Protein AF-A0A9P9QZH4-F1 (afdb_monomer_lite)

Radius of gyration: 10.64 Å; chains: 1; bounding box: 24×17×28 Å

Foldseek 3Di:
DDKWWAAWKWWAQPVVRDTPDTGHHPDIHPDIDDDDRDPRTDIDDDGTD

pLDDT: mean 94.13, std 3.98, range [76.06, 97.94]

Secondary structure (DSSP, 8-state):
-EEE-EEEEEEEETTTTEEEEEEE-SS--SS-EEE---TT-EEEEEEE-

Sequence (49 aa):
TIWFKGLYLSIYNQQTEDYKTHIVNETPTTESESYTVPAGYSVYVRAAT

Structure (mmCIF, N/CA/C/O backbone):
data_AF-A0A9P9QZH4-F1
#
_entry.id   AF-A0A9P9QZH4-F1
#
loop_
_atom_site.group_PDB
_atom_site.id
_atom_site.type_symbol
_atom_site.label_atom_id
_atom_site.label_alt_id
_atom_site.label_comp_id
_atom_site.label_asym_id
_atom_site.label_entity_id
_atom_site.label_seq_id
_atom_site.pdbx_PDB_ins_code
_atom_site.Cartn_x
_atom_site.Cartn_y
_atom_site.Cartn_z
_atom_site.occupancy
_atom_site.B_iso_or_equiv
_atom_site.auth_seq_id
_atom_site.auth_comp_id
_atom_site.auth_asym_id
_atom_site.auth_atom_id
_atom_site.pdbx_PDB_model_num
ATOM 1 N N . THR A 1 1 ? -6.781 -8.643 -1.513 1.00 93.50 1 THR A N 1
ATOM 2 C CA . THR A 1 1 ? -5.394 -8.612 -2.018 1.00 93.50 1 THR A CA 1
ATOM 3 C C . THR A 1 1 ? -5.347 -7.774 -3.267 1.00 93.50 1 THR A C 1
ATOM 5 O O . THR A 1 1 ? -6.305 -7.821 -4.029 1.00 93.50 1 THR A O 1
ATOM 8 N N . ILE A 1 2 ? -4.274 -7.017 -3.462 1.00 94.62 2 ILE A N 1
ATOM 9 C CA . ILE A 1 2 ? -3.999 -6.249 -4.681 1.00 94.62 2 ILE A CA 1
ATOM 10 C C . ILE A 1 2 ? -2.610 -6.607 -5.199 1.00 94.62 2 ILE A C 1
ATOM 12 O O . ILE A 1 2 ? -1.767 -7.029 -4.413 1.00 94.62 2 ILE A O 1
ATOM 16 N N . TRP A 1 3 ? -2.379 -6.402 -6.488 1.00 95.31 3 TRP A N 1
ATOM 17 C CA . TRP A 1 3 ? -1.045 -6.403 -7.077 1.00 95.31 3 TRP A CA 1
ATOM 18 C C . TRP A 1 3 ? -0.660 -4.959 -7.356 1.00 95.31 3 TRP A C 1
ATOM 20 O O . TRP A 1 3 ? -1.469 -4.209 -7.901 1.00 95.31 3 TRP A O 1
ATOM 30 N N . PHE A 1 4 ? 0.530 -4.550 -6.935 1.00 95.00 4 PHE A N 1
ATOM 31 C CA . PHE A 1 4 ? 0.969 -3.170 -7.057 1.00 95.00 4 PHE A CA 1
ATOM 32 C C . PHE A 1 4 ? 2.378 -3.099 -7.625 1.00 95.00 4 PHE A C 1
ATOM 34 O O . PHE A 1 4 ? 3.279 -3.826 -7.208 1.00 95.00 4 PHE A O 1
ATOM 41 N N . LYS A 1 5 ? 2.535 -2.182 -8.576 1.00 95.00 5 LYS A N 1
ATOM 42 C CA . LYS A 1 5 ? 3.804 -1.721 -9.111 1.00 95.00 5 LYS A CA 1
ATOM 43 C C . LYS A 1 5 ? 3.719 -0.208 -9.298 1.00 95.00 5 LYS A C 1
ATOM 45 O O . LYS A 1 5 ? 2.824 0.264 -9.999 1.00 95.00 5 LYS A O 1
ATOM 50 N N . GLY A 1 6 ? 4.607 0.571 -8.687 1.00 94.00 6 GLY A N 1
ATOM 51 C CA . GLY A 1 6 ? 4.506 2.031 -8.769 1.00 94.00 6 GLY A CA 1
ATOM 52 C C . GLY A 1 6 ? 5.298 2.805 -7.727 1.00 94.00 6 GLY A C 1
ATOM 53 O O . GLY A 1 6 ? 6.226 2.283 -7.113 1.00 94.00 6 GLY A O 1
ATOM 54 N N . LEU A 1 7 ? 4.924 4.075 -7.554 1.00 95.19 7 LEU A N 1
ATOM 55 C CA . LEU A 1 7 ? 5.580 5.001 -6.623 1.00 95.19 7 LEU A CA 1
ATOM 56 C C . LEU A 1 7 ? 4.954 5.010 -5.231 1.00 95.19 7 LEU A C 1
ATOM 58 O O . LEU A 1 7 ? 5.673 5.076 -4.238 1.00 95.19 7 LEU A O 1
ATOM 62 N N . TYR A 1 8 ? 3.624 4.976 -5.150 1.00 96.12 8 TYR A N 1
ATOM 63 C CA . TYR A 1 8 ? 2.923 5.131 -3.882 1.00 96.12 8 TYR A CA 1
ATOM 64 C C . TYR A 1 8 ? 1.809 4.107 -3.706 1.00 96.12 8 TYR A C 1
ATOM 66 O O . TYR A 1 8 ? 0.892 4.029 -4.532 1.00 96.12 8 TYR A O 1
ATOM 74 N N . LEU A 1 9 ? 1.864 3.403 -2.578 1.00 96.69 9 LEU A N 1
ATOM 75 C CA . LEU A 1 9 ? 0.803 2.540 -2.080 1.00 96.69 9 LEU A CA 1
ATOM 76 C C . LEU A 1 9 ? 0.613 2.795 -0.587 1.00 96.69 9 LEU A C 1
ATOM 78 O O . LEU A 1 9 ? 1.548 2.658 0.194 1.00 96.69 9 LEU A O 1
ATOM 82 N N . SER A 1 10 ? -0.614 3.077 -0.172 1.00 97.50 10 SER A N 1
ATOM 83 C CA . SER A 1 10 ? -0.998 3.098 1.235 1.00 97.50 10 SER A CA 1
ATOM 84 C C . SER A 1 10 ? -2.223 2.222 1.456 1.00 97.50 10 SER A C 1
ATOM 86 O O . SER A 1 10 ? -3.238 2.381 0.783 1.00 97.50 10 SER A O 1
ATOM 88 N N . ILE A 1 11 ? -2.115 1.279 2.390 1.00 97.94 11 ILE A N 1
ATOM 89 C CA . ILE A 1 11 ? -3.218 0.460 2.894 1.00 97.94 11 ILE A CA 1
ATOM 90 C C . ILE A 1 11 ? -3.460 0.915 4.330 1.00 97.94 11 ILE A C 1
ATOM 92 O O . ILE A 1 11 ? -2.679 0.587 5.228 1.00 97.94 11 ILE A O 1
ATOM 96 N N . TYR A 1 12 ? -4.520 1.690 4.529 1.00 97.94 12 TYR A N 1
ATOM 97 C CA . TYR A 1 12 ? -4.737 2.485 5.735 1.00 97.94 12 TYR A CA 1
ATOM 98 C C . TYR A 1 12 ? -6.167 2.349 6.258 1.00 97.94 12 TYR A C 1
ATOM 100 O O . TYR A 1 12 ? -7.128 2.392 5.489 1.00 97.94 12 TYR A O 1
ATOM 108 N N . ASN A 1 13 ? -6.314 2.205 7.572 1.00 97.62 13 ASN A N 1
ATOM 109 C CA . ASN A 1 13 ? -7.599 2.237 8.256 1.00 97.62 13 ASN A CA 1
ATOM 110 C C . ASN A 1 13 ? -7.784 3.601 8.922 1.00 97.62 13 ASN A C 1
ATOM 112 O O . ASN A 1 13 ? -7.119 3.919 9.904 1.00 97.62 13 ASN A O 1
ATOM 116 N N . GLN A 1 14 ? -8.727 4.387 8.404 1.00 95.00 14 GLN A N 1
ATOM 117 C CA . GLN A 1 14 ? -9.007 5.738 8.890 1.00 95.00 14 GLN A CA 1
ATOM 118 C C . GLN A 1 14 ? -9.666 5.772 10.275 1.00 95.00 14 GLN A C 1
ATOM 120 O O . GLN A 1 14 ? -9.554 6.771 10.972 1.00 95.00 14 GLN A O 1
ATOM 125 N N . GLN A 1 15 ? -10.350 4.703 10.692 1.00 96.62 15 GLN A N 1
ATOM 126 C CA . GLN A 1 15 ? -11.017 4.661 11.998 1.00 96.62 15 GLN A CA 1
ATOM 127 C C . GLN A 1 15 ? -10.023 4.447 13.139 1.00 96.62 15 GLN A C 1
ATOM 129 O O . GLN A 1 15 ? -10.217 4.969 14.232 1.00 96.62 15 GLN A O 1
ATOM 134 N N . THR A 1 16 ? -8.979 3.655 12.887 1.00 96.75 16 THR A N 1
ATOM 135 C CA . THR A 1 16 ? -7.958 3.298 13.884 1.00 96.75 16 THR A CA 1
ATOM 136 C C . THR A 1 16 ? -6.632 4.017 13.661 1.00 96.75 16 THR A C 1
ATOM 138 O O . THR A 1 16 ? -5.686 3.773 14.400 1.00 96.75 16 THR A O 1
ATOM 141 N N . GLU A 1 17 ? -6.547 4.827 12.607 1.00 95.25 17 GLU A N 1
ATOM 142 C CA . GLU A 1 17 ? -5.331 5.483 12.124 1.00 95.25 17 GLU A CA 1
ATOM 143 C C . GLU A 1 17 ? -4.145 4.525 11.879 1.00 95.25 17 GLU A C 1
ATOM 145 O O . GLU A 1 17 ? -2.980 4.903 11.995 1.00 95.25 17 GLU A O 1
ATOM 150 N N . ASP A 1 18 ? -4.431 3.275 11.496 1.00 96.31 18 ASP A N 1
ATOM 151 C CA . ASP A 1 18 ? -3.424 2.217 11.336 1.00 96.31 18 ASP A CA 1
ATOM 152 C C . ASP A 1 18 ? -3.004 2.034 9.873 1.00 96.31 18 ASP A C 1
ATOM 154 O O . ASP A 1 18 ? -3.847 1.916 8.979 1.00 96.31 18 ASP A O 1
ATOM 158 N N . TYR A 1 19 ? -1.695 1.922 9.640 1.00 94.62 19 TYR A N 1
ATOM 159 C CA . TYR A 1 1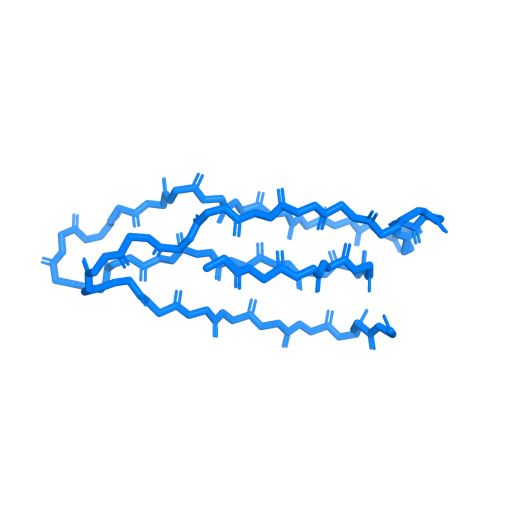9 ? 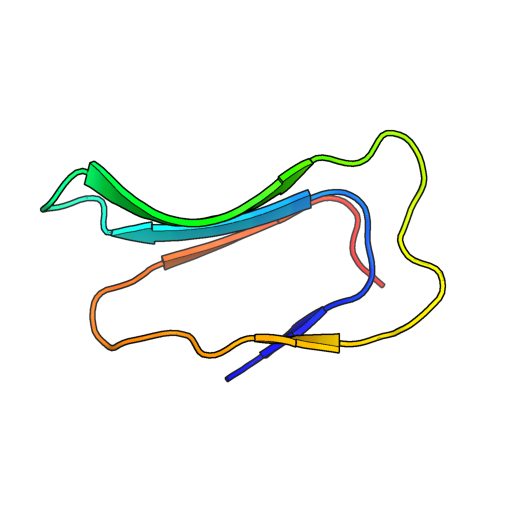-1.130 1.555 8.343 1.00 94.62 19 TYR A CA 1
ATOM 160 C C . TYR A 1 19 ? -0.735 0.081 8.332 1.00 94.62 19 TYR A C 1
ATOM 162 O O . TYR A 1 19 ? 0.065 -0.375 9.146 1.00 94.62 19 TYR A O 1
ATOM 170 N N . LYS A 1 20 ? -1.226 -0.659 7.339 1.00 95.19 20 LYS A N 1
ATOM 171 C CA . LYS A 1 20 ? -0.758 -2.024 7.049 1.00 95.19 20 LYS A CA 1
ATOM 172 C C . LYS A 1 20 ? 0.363 -2.042 6.026 1.00 95.19 20 LYS A C 1
ATOM 174 O O . LYS A 1 20 ? 1.238 -2.899 6.076 1.00 95.19 20 LYS A O 1
ATOM 179 N N . THR A 1 21 ? 0.345 -1.102 5.093 1.00 95.69 21 THR A N 1
ATOM 180 C CA . THR A 1 21 ? 1.404 -0.916 4.102 1.00 95.69 21 THR A CA 1
ATOM 181 C C . THR A 1 21 ? 1.479 0.562 3.773 1.00 95.69 21 THR A C 1
ATOM 183 O O . THR A 1 21 ? 0.441 1.201 3.613 1.00 95.69 21 THR A O 1
ATOM 186 N N . HIS A 1 22 ? 2.690 1.104 3.686 1.00 95.62 22 HIS A N 1
ATOM 187 C CA . HIS A 1 22 ? 2.919 2.484 3.281 1.00 95.62 22 HIS A CA 1
ATOM 188 C C . HIS A 1 22 ? 4.234 2.559 2.502 1.00 95.62 22 HIS A C 1
ATOM 190 O O . HIS A 1 22 ? 5.316 2.598 3.079 1.00 95.62 22 HIS A O 1
ATOM 196 N N . ILE A 1 23 ? 4.121 2.515 1.179 1.00 94.56 23 ILE A N 1
ATOM 197 C CA . ILE A 1 23 ? 5.223 2.598 0.224 1.00 94.56 23 ILE A CA 1
ATOM 198 C C . ILE A 1 23 ? 5.223 4.003 -0.359 1.00 94.56 23 ILE A C 1
ATOM 200 O O . ILE A 1 23 ? 4.201 4.463 -0.873 1.00 94.56 23 ILE A O 1
ATOM 204 N N . VAL A 1 24 ? 6.377 4.662 -0.287 1.00 94.81 24 VAL A N 1
ATOM 205 C CA . VAL A 1 24 ? 6.629 5.977 -0.878 1.00 94.81 24 VAL A CA 1
ATOM 206 C C . VAL A 1 24 ? 8.015 5.938 -1.508 1.00 94.81 24 VAL A C 1
ATOM 208 O O . VAL A 1 24 ? 9.018 6.108 -0.821 1.00 94.81 24 VAL A O 1
ATOM 211 N N . ASN A 1 25 ? 8.068 5.683 -2.810 1.00 89.81 25 ASN A N 1
ATOM 212 C CA . ASN A 1 25 ? 9.316 5.607 -3.558 1.00 89.81 25 ASN A CA 1
ATOM 213 C C . ASN A 1 25 ? 9.501 6.851 -4.431 1.00 89.81 25 ASN A C 1
ATOM 215 O O . ASN A 1 25 ? 8.533 7.419 -4.938 1.00 89.81 25 ASN A O 1
ATOM 219 N N . GLU A 1 26 ? 10.756 7.242 -4.652 1.00 91.00 26 GLU A N 1
ATOM 220 C CA . GLU A 1 26 ? 11.116 8.251 -5.657 1.00 91.00 26 GLU A CA 1
ATOM 221 C C . GLU A 1 26 ? 11.147 7.654 -7.073 1.00 91.00 26 GLU A C 1
ATOM 223 O O . GLU A 1 26 ? 10.826 8.330 -8.050 1.00 91.00 26 GLU A O 1
ATOM 228 N N . THR A 1 27 ? 11.489 6.367 -7.182 1.00 90.56 27 THR A N 1
ATOM 229 C CA . THR A 1 27 ? 11.506 5.592 -8.426 1.00 90.56 27 THR A CA 1
ATOM 230 C C . THR A 1 27 ? 10.447 4.484 -8.386 1.00 90.56 27 THR A C 1
ATOM 232 O O . THR A 1 27 ? 10.250 3.866 -7.338 1.00 90.56 27 THR A O 1
ATOM 235 N N . PRO A 1 28 ? 9.711 4.218 -9.485 1.00 88.19 28 PRO A N 1
ATOM 236 C CA . PRO A 1 28 ? 8.671 3.194 -9.463 1.00 88.19 28 PRO A CA 1
ATOM 237 C C . PRO A 1 28 ? 9.280 1.819 -9.207 1.00 88.19 28 PRO A C 1
ATOM 239 O O . PRO A 1 28 ? 10.359 1.519 -9.725 1.00 88.19 28 PRO A O 1
ATOM 242 N N . THR A 1 29 ? 8.575 0.960 -8.470 1.00 86.88 29 THR A N 1
ATOM 243 C CA . THR A 1 29 ? 8.992 -0.442 -8.374 1.00 86.88 29 THR A CA 1
ATOM 244 C C . THR A 1 29 ? 9.047 -1.067 -9.771 1.00 86.88 29 THR A C 1
ATOM 246 O O . THR A 1 29 ? 8.260 -0.750 -10.668 1.00 86.88 29 THR A O 1
ATOM 249 N N . THR A 1 30 ? 10.019 -1.948 -9.9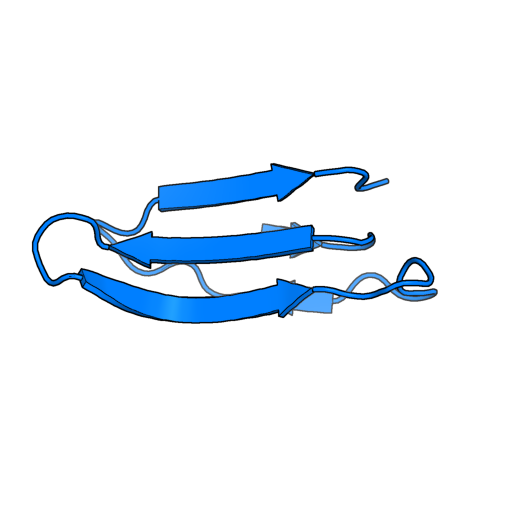88 1.00 88.19 30 THR A N 1
ATOM 250 C CA . THR A 1 30 ? 10.209 -2.625 -11.277 1.00 88.19 30 THR A CA 1
ATOM 251 C C . THR A 1 30 ? 9.302 -3.841 -11.415 1.00 88.19 30 THR A C 1
ATOM 253 O O . THR A 1 30 ? 8.826 -4.134 -12.518 1.00 88.19 30 THR A O 1
ATOM 256 N N . GLU A 1 31 ? 9.015 -4.497 -10.293 1.00 92.19 31 GLU A N 1
ATOM 257 C CA . GLU A 1 31 ? 8.204 -5.706 -10.189 1.00 92.19 31 GLU A CA 1
ATOM 258 C C . GLU A 1 31 ? 6.828 -5.408 -9.586 1.00 92.19 31 GLU A C 1
ATOM 260 O O . GLU A 1 31 ? 6.627 -4.402 -8.898 1.00 92.19 31 GLU A O 1
ATOM 265 N N . SER A 1 32 ? 5.869 -6.277 -9.912 1.00 93.75 32 SER A N 1
ATOM 266 C CA . SER A 1 32 ? 4.533 -6.251 -9.327 1.00 93.75 32 SER A CA 1
ATOM 267 C C . SER A 1 32 ? 4.481 -7.229 -8.164 1.00 93.75 32 SER A C 1
ATOM 269 O O . SER A 1 32 ? 4.694 -8.427 -8.348 1.00 93.75 32 SER A O 1
ATOM 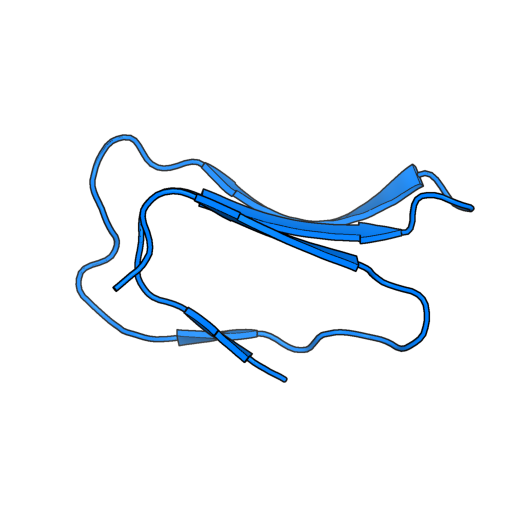271 N N . GLU A 1 33 ? 4.182 -6.713 -6.979 1.00 94.38 33 GLU A N 1
ATOM 272 C CA . GLU A 1 33 ? 4.090 -7.493 -5.749 1.00 94.38 33 GLU A CA 1
ATOM 273 C C . GLU A 1 33 ? 2.652 -7.530 -5.234 1.00 94.38 33 GLU A C 1
ATOM 275 O O . GLU A 1 33 ? 1.865 -6.603 -5.452 1.00 94.38 33 GLU A O 1
ATOM 280 N N . SER A 1 34 ? 2.297 -8.606 -4.530 1.00 96.56 34 SER A N 1
ATOM 281 C CA . SER A 1 34 ? 0.970 -8.757 -3.940 1.00 96.56 34 SER A CA 1
ATOM 282 C C . SER A 1 34 ? 0.920 -8.238 -2.503 1.00 96.56 34 SER A C 1
ATOM 284 O O . SER A 1 34 ? 1.726 -8.653 -1.672 1.00 96.56 34 SER A O 1
ATOM 286 N N . TYR A 1 35 ? -0.098 -7.443 -2.177 1.00 96.12 35 TYR A N 1
ATOM 287 C CA . TYR A 1 35 ? -0.339 -6.922 -0.831 1.00 96.12 35 TYR A CA 1
ATOM 288 C C . TYR A 1 35 ? -1.732 -7.310 -0.330 1.00 96.12 35 TYR A C 1
ATOM 290 O O . TYR A 1 35 ? -2.749 -7.153 -1.020 1.00 96.12 35 TYR A O 1
ATOM 298 N N . THR A 1 36 ? -1.797 -7.827 0.895 1.00 97.31 36 THR A N 1
ATOM 299 C CA . THR A 1 36 ? -3.065 -8.156 1.554 1.00 97.31 36 THR A CA 1
ATOM 300 C C . THR A 1 36 ? -3.744 -6.878 2.036 1.00 97.31 36 THR A C 1
ATOM 302 O O . THR A 1 36 ? -3.138 -6.070 2.730 1.00 97.31 36 THR A O 1
ATOM 305 N N . VAL A 1 37 ? -5.026 -6.723 1.702 1.00 97.19 37 VAL A N 1
ATOM 306 C CA . VAL A 1 37 ? -5.869 -5.613 2.169 1.00 97.19 37 VAL A CA 1
ATOM 307 C C . VAL A 1 37 ? -6.856 -6.193 3.180 1.00 97.19 37 VAL A C 1
ATOM 309 O O . VAL A 1 37 ? -7.731 -6.959 2.763 1.00 97.19 37 VAL A O 1
ATOM 312 N N . PRO A 1 38 ? -6.708 -5.915 4.487 1.00 96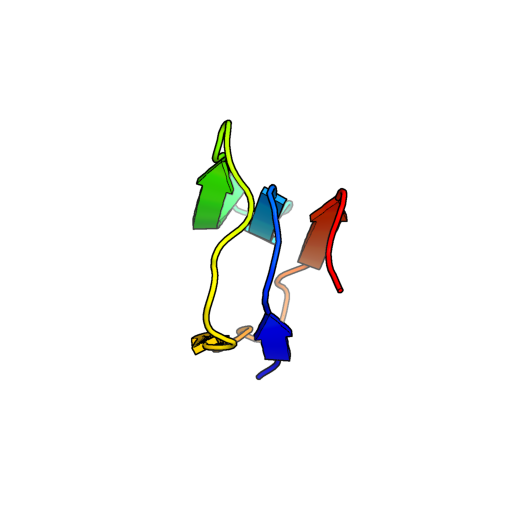.81 38 PRO A N 1
ATOM 313 C CA . PRO A 1 38 ? -7.662 -6.391 5.482 1.00 96.81 38 PRO A CA 1
ATOM 314 C C . PRO A 1 38 ? -9.022 -5.696 5.335 1.00 96.81 38 PRO A C 1
ATOM 316 O O . PRO A 1 38 ? -9.124 -4.601 4.780 1.00 96.81 38 PRO A O 1
ATOM 319 N N . ALA A 1 39 ? -10.079 -6.314 5.863 1.00 95.94 39 ALA A N 1
ATOM 320 C CA . ALA A 1 39 ? -11.400 -5.691 5.892 1.00 95.94 39 ALA A CA 1
ATOM 321 C C . ALA A 1 39 ? -11.369 -4.375 6.693 1.00 95.94 39 ALA A C 1
ATOM 323 O O . ALA A 1 39 ? -10.745 -4.302 7.750 1.00 95.94 39 ALA A O 1
ATOM 324 N N . GLY A 1 40 ? -12.039 -3.340 6.180 1.00 95.38 40 GLY A N 1
ATOM 325 C CA . GLY A 1 40 ? -12.069 -2.009 6.798 1.00 95.38 40 GLY A CA 1
ATOM 326 C C . GLY A 1 40 ? -10.871 -1.111 6.469 1.00 95.38 40 GLY A C 1
ATOM 327 O O . GLY A 1 40 ? -10.845 0.032 6.917 1.00 95.38 40 GLY A O 1
ATOM 328 N N . TYR A 1 41 ? -9.905 -1.586 5.675 1.00 97.75 41 TYR A N 1
ATOM 329 C CA . TYR A 1 41 ? -8.792 -0.769 5.191 1.00 97.75 41 TYR A CA 1
ATOM 330 C C . TYR A 1 41 ? -9.088 -0.213 3.800 1.00 97.75 41 TYR A C 1
ATOM 332 O O . TYR A 1 41 ? -9.594 -0.913 2.921 1.00 97.75 41 TYR A O 1
ATOM 340 N N . SER A 1 42 ? -8.713 1.044 3.601 1.00 97.50 42 SER A N 1
ATOM 341 C CA . SER A 1 42 ? -8.732 1.736 2.318 1.00 97.50 42 SER A CA 1
ATOM 342 C C . SER A 1 42 ? -7.383 1.600 1.625 1.00 97.50 42 SER A C 1
ATOM 344 O O . SER A 1 42 ? -6.340 1.543 2.276 1.00 97.50 42 SER A O 1
ATOM 346 N N . VAL A 1 43 ? -7.405 1.580 0.294 1.00 97.31 43 VAL A N 1
ATOM 347 C CA . VAL A 1 43 ? -6.198 1.547 -0.536 1.00 97.31 43 VAL A CA 1
ATOM 348 C C . VAL A 1 43 ? -6.066 2.873 -1.275 1.00 97.31 43 VAL A C 1
ATOM 350 O O . VAL A 1 43 ? -6.966 3.264 -2.017 1.00 97.31 43 VAL A O 1
ATOM 353 N N . TYR A 1 44 ? -4.929 3.537 -1.109 1.00 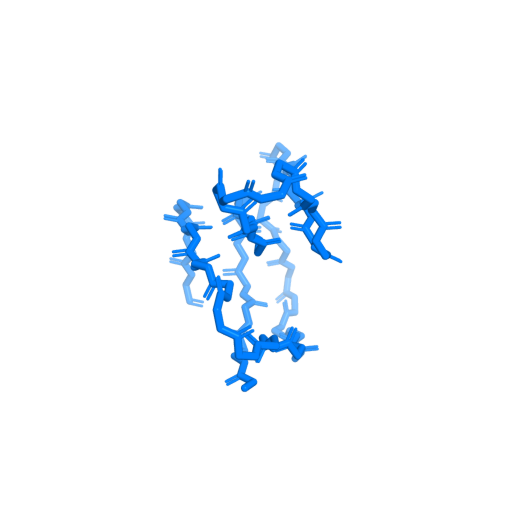95.81 44 TYR A N 1
ATOM 354 C CA . TYR A 1 44 ? -4.560 4.750 -1.826 1.00 95.81 44 TYR A CA 1
ATOM 355 C C . TYR A 1 44 ? -3.358 4.459 -2.709 1.00 95.81 44 TYR A C 1
ATOM 357 O O . TYR A 1 44 ? -2.332 3.968 -2.243 1.00 95.81 44 TYR A O 1
ATOM 365 N N . VAL A 1 45 ? -3.492 4.775 -3.990 1.00 94.12 45 VAL A N 1
ATOM 366 C CA . VAL A 1 45 ? -2.482 4.486 -5.003 1.00 94.12 45 VAL A CA 1
ATOM 367 C C . VAL A 1 45 ? -2.187 5.759 -5.777 1.00 94.12 45 VAL A C 1
ATOM 369 O O . VAL A 1 45 ? -3.108 6.470 -6.179 1.00 94.12 45 VAL A O 1
ATOM 372 N N . ARG A 1 46 ? -0.905 6.049 -6.017 1.00 92.38 46 ARG A N 1
ATOM 373 C CA . ARG A 1 46 ? -0.486 7.132 -6.914 1.00 92.38 46 ARG A CA 1
ATOM 374 C C . ARG A 1 46 ? 0.674 6.671 -7.788 1.00 92.38 46 ARG A C 1
ATOM 376 O O . ARG A 1 46 ? 1.617 6.058 -7.297 1.00 92.38 46 ARG A O 1
ATOM 383 N N . ALA A 1 47 ? 0.582 7.009 -9.078 1.00 88.56 47 ALA A N 1
ATOM 384 C CA . ALA A 1 47 ? 1.562 6.649 -10.104 1.00 88.56 47 ALA A CA 1
ATOM 385 C C . ALA A 1 47 ? 1.915 5.148 -10.077 1.00 88.56 47 ALA A C 1
ATOM 387 O O . ALA A 1 47 ? 3.074 4.763 -9.910 1.00 88.56 47 ALA A O 1
ATOM 388 N N . ALA A 1 48 ? 0.874 4.318 -10.194 1.00 85.56 48 ALA A N 1
ATOM 389 C CA . ALA A 1 48 ? 0.981 2.876 -10.386 1.00 85.56 48 ALA A CA 1
ATOM 390 C C . ALA A 1 48 ? 0.750 2.494 -11.849 1.00 85.56 48 ALA A C 1
ATOM 392 O O . ALA A 1 48 ? 0.124 3.255 -12.591 1.00 85.56 48 ALA A O 1
ATOM 393 N N . THR A 1 49 ? 1.248 1.318 -12.228 1.00 76.06 49 THR A N 1
ATOM 394 C CA . THR A 1 49 ? 1.156 0.750 -13.584 1.00 76.06 49 THR A CA 1
ATOM 395 C C . THR A 1 49 ? 0.718 -0.699 -13.538 1.00 76.06 49 THR A C 1
ATOM 397 O O . THR A 1 49 ? 1.118 -1.393 -12.575 1.00 76.06 49 THR A O 1
#

=== Feature glossary ===
The record interleaves many kinds of information about one protein. Here is each kind framed as the question it answers.

Q: Are the domains correctly placed relative to each other?
A: Predicted aligned error is AlphaFold's pairwise confidence. Unlike pLDDT (per-residue), PAE is per-residue-pair and captures whether two parts of the structure are correctly placed relative to each other. Units are ångströms of expected positional error.

Q: Which residues are in helices, strands, or loops?
A: Eight-state secondary structure (DSSP): H is the canonical α-helix, G the tighter 3₁₀-helix, I the wider π-helix; E/B are β-structure, T and S are turns and bends, and '-' is everything else. DSSP derives these from the pattern of main-chain N–H···O=C hydrogen bonds, not from the sequence.

Q: What if only a Cα trace is available?
A: P-SEA three-state annotation labels each residue as helix, strand, or coil based purely on the geometry of the Cα trace. It serves as a fallback when the full backbone (and thus DSSP) is unavailable.

Q: What are the backbone torsion angles?
A: φ (phi) and ψ (psi) are the two rotatable backbone dihedrals per residue: φ is the C(i-1)–N–Cα–C torsion, ψ is the N–Cα–C–N(i+1) torsion, both in degrees on (−180°, 180°]. α-helical residues cluster near (−60°, −45°); β-strand residues near (−120°, +130°). A Ramachandran plot is simply a scatter of (φ, ψ) for every residue.

Q: What known structures does this most resemble?
A: Structural nearest neighbors (via Foldseek easy-search vs the PDB). Reported per hit: target PDB id, E-value, and alignment TM-score. A TM-score above ~0.5 is the conventional threshold for 'same fold'.

Q: What family and function is it annotated with?
A: Database cross-references. InterPro integrates a dozen domain/family signature databases into unified entries with residue-range hits. GO terms attach function/process/location labels with evidence codes. CATH codes position the fold in a four-level structural taxonomy. Organism is the NCBI-taxonomy species name.

Q: Which residues are buried vs exposed?
A: Solvent accessibility: the surface area of each residue that a 1.4 Å water probe can touch, in Å². When only backbone atoms are present the absolute values are lower than full-atom SASA (side chains contribute most of the area) and are flagged as backbone-only.

Q: What do the diagnostic plots show?
A: Three diagnostic plots accompany the record. The Cα contact map visualizes the tertiary structure as a 2D adjacency matrix (8 Å cutoff, sequence-local contacts suppressed). The Ramachandran plot shows the distribution of backbone (φ, ψ) torsions, with points in the α and β basins reflecting secondary structure content. The PAE plot shows AlphaFold's inter-residue confidence as a color matrix.

Q: What is the amino-acid chain?
A: The amino-acid sequence is the protein's primary structure: the linear order of residues from the N-terminus to the C-terminus, written in one-letter code. Everything else here — the 3D coordinates, the secondary structure, the domain annotations — is ultimately a consequence of this string.

Q: What do the rendered images show?
A: The six renders are orthographic views along the three Cartesian axes in both directions. Representation (cartoon, sticks, or surface) and color scheme (sequence-rainbow or by-chain) vary across proteins so the training set covers all the common visualization conventions.

Q: Where is each backbone atom in 3D?
A: The mmCIF table is the protein's shape written out atom by atom. For each backbone N, Cα, C, and carbonyl O, it records an (x, y, z) coordinate triple in Å plus the residue type, chain letter, and residue number.

Q: How mobile is each atom in the crystal?
A: For experimental (PDB) structures, the B-factor (temperature factor) quantifies the positional spread of each atom in the crystal — a combination of thermal vibration and static disorder — in units of Å². High B-factors mark flexible loops or poorly resolved regions; low B-factors mark the rigid, well-ordered core.

Q: How big and how compact is the whole molecule?
A: Three whole-structure scalars: the radius of gyration (RMS distance of Cα from centroid, in Å), the count of Cα–Cα contacts (pairs closer than 8 Å and separated by more than four residues in sequence — i.e. tertiary, not local, contacts), and the bounding-box dimensions. Together they distinguish compact globular folds from extended fibres or disordered chains.

Q: What does the local fold look like, residue by residue?
A: A 3Di character summarizes, for each residue, the relative orientation of the Cα frame of its nearest spatial neighbor. Because it encodes fold topology rather than chemistry, 3Di alignments detect remote structural similarity that sequence alignment misses.

Q: How confident is the AlphaFold model at each residue?
A: For AlphaFold models, the B-factor field carries pLDDT — the model's own estimate of local accuracy on a 0–100 scale. Regions with pLDDT<50 should be treated as essentially unmodeled; they often correspond to intrinsically disordered segments.